Protein AF-A0A6C0JJI3-F1 (afdb_monomer)

Foldseek 3Di:
DPQDWDWFDPDPWFWIWTDGPVDPDIDIDGQQFWKDFDVQPPWTWGFHIKDDDDRPDWIKTFTWTQDVVVRDTQDDDPDPPDGHRAMATRDPDDDDDGHDDGDPVRMDGPRVPDRDDDD

Radius of gyration: 14.63 Å; Cα contacts (8 Å, |Δi|>4): 223; chains: 1; bounding box: 27×35×42 Å

Secondary structure (DSSP, 8-state):
-----EEEEEETTTEEEEE-TTSS-EEEEETT-EEE-TTTTTS-EEEEEEE-S-SSSPEEEEEEEEETTTTEEPP----SSS-PPEEEEE-SS----SSB---GGG-EE-GGG------

Solvent-accessible surface area (backbone atoms only — not comparable to full-atom values): 7345 Å² total; per-residue (Å²): 130,87,81,66,68,44,75,42,64,70,40,85,70,45,27,34,35,41,40,38,84,94,45,99,58,65,49,76,50,44,57,67,40,27,30,32,30,84,93,39,62,95,48,40,30,30,31,69,38,52,43,64,93,47,82,91,44,58,45,30,40,34,31,36,44,56,35,78,93,75,68,40,67,54,70,84,41,95,54,100,81,83,42,69,69,45,40,37,59,49,63,89,78,89,79,96,64,98,54,50,84,72,66,72,89,48,53,41,80,43,59,92,71,56,80,83,72,86,130

Organism: NCBI:txid1070528

Structure (mmCIF, N/CA/C/O backbone):
data_AF-A0A6C0JJI3-F1
#
_entry.id   AF-A0A6C0JJI3-F1
#
loop_
_atom_site.group_PDB
_atom_site.id
_atom_site.type_symbol
_atom_site.label_atom_id
_atom_site.label_alt_id
_atom_site.label_comp_id
_atom_site.label_asym_id
_atom_site.label_entity_id
_atom_site.label_seq_id
_atom_site.pdbx_PDB_ins_code
_atom_site.Cartn_x
_atom_site.Cartn_y
_atom_site.Cartn_z
_atom_site.occupancy
_atom_site.B_iso_or_equiv
_atom_site.auth_seq_id
_atom_site.auth_comp_id
_atom_site.auth_asym_id
_atom_site.auth_atom_id
_atom_site.pdbx_PDB_model_num
ATOM 1 N N . MET A 1 1 ? 10.299 -9.429 23.058 1.00 40.38 1 MET A N 1
ATOM 2 C CA . MET A 1 1 ? 8.858 -9.409 22.745 1.00 40.38 1 MET A CA 1
ATOM 3 C C . MET A 1 1 ? 8.739 -8.753 21.396 1.00 40.38 1 MET A C 1
ATOM 5 O O . MET A 1 1 ? 9.065 -7.576 21.299 1.00 40.38 1 MET A O 1
ATOM 9 N N . ASP A 1 2 ? 8.370 -9.510 20.369 1.00 45.16 2 ASP A N 1
ATOM 10 C CA . ASP A 1 2 ? 8.056 -8.914 19.076 1.00 45.16 2 ASP A CA 1
ATOM 11 C C . ASP A 1 2 ? 6.782 -8.088 19.252 1.00 45.16 2 ASP A C 1
ATOM 13 O O . ASP A 1 2 ? 5.707 -8.611 19.546 1.00 45.16 2 ASP A O 1
ATOM 17 N N . LEU A 1 3 ? 6.937 -6.767 19.209 1.00 56.72 3 LEU A N 1
ATOM 18 C CA . LEU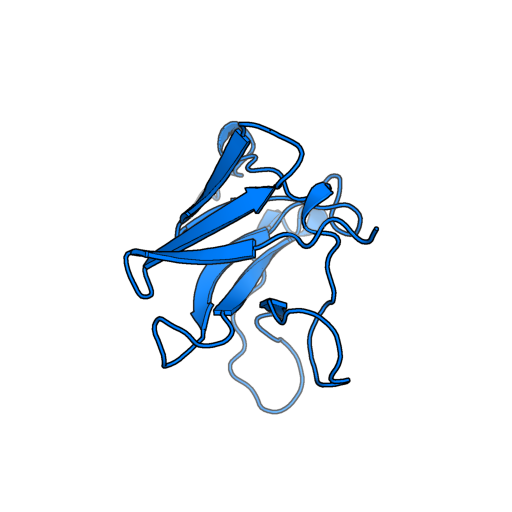 A 1 3 ? 5.828 -5.827 19.290 1.00 56.72 3 LEU A CA 1
ATOM 19 C C . LEU A 1 3 ? 5.062 -5.905 17.969 1.00 56.72 3 LEU A C 1
ATOM 21 O O . LEU A 1 3 ? 5.451 -5.290 16.970 1.00 56.72 3 LEU A O 1
ATOM 25 N N . ASN A 1 4 ? 4.019 -6.732 17.974 1.00 74.12 4 ASN A N 1
ATOM 26 C CA . ASN A 1 4 ? 3.203 -7.036 16.807 1.00 74.12 4 ASN A CA 1
ATOM 27 C C . ASN A 1 4 ? 2.440 -5.787 16.356 1.00 74.12 4 ASN A C 1
ATOM 29 O O . ASN A 1 4 ? 1.521 -5.335 17.034 1.00 74.12 4 ASN A O 1
ATOM 33 N N . VAL A 1 5 ? 2.811 -5.245 15.195 1.00 81.25 5 VAL A N 1
ATOM 34 C CA . VAL A 1 5 ? 1.995 -4.257 14.476 1.00 81.25 5 VAL A CA 1
ATOM 35 C C . VAL A 1 5 ? 0.654 -4.907 14.139 1.00 81.25 5 VAL A C 1
ATOM 37 O O . VAL A 1 5 ? 0.637 -6.015 13.598 1.00 81.25 5 VAL A O 1
ATOM 40 N N . SER A 1 6 ? -0.457 -4.238 14.446 1.00 84.62 6 SER A N 1
ATOM 41 C CA . SER A 1 6 ? -1.791 -4.705 14.063 1.00 84.62 6 SER A CA 1
ATOM 42 C C . SER A 1 6 ? -2.318 -3.905 12.879 1.00 84.62 6 SER A C 1
ATOM 44 O O . SER A 1 6 ? -2.100 -2.699 12.764 1.00 84.62 6 SER A O 1
ATOM 46 N N . ILE A 1 7 ? -2.989 -4.603 11.966 1.00 86.31 7 ILE A N 1
ATOM 47 C CA . ILE A 1 7 ? -3.569 -4.023 10.757 1.00 86.31 7 ILE A CA 1
ATOM 48 C C . ILE A 1 7 ? -5.022 -4.453 10.711 1.00 86.31 7 ILE A C 1
ATOM 50 O O . ILE A 1 7 ? -5.320 -5.645 10.750 1.00 86.31 7 ILE A O 1
ATOM 54 N N . THR A 1 8 ? -5.917 -3.475 10.671 1.00 88.00 8 THR A N 1
ATOM 55 C CA . THR A 1 8 ? -7.366 -3.689 10.698 1.00 88.00 8 THR A CA 1
ATOM 56 C C . THR A 1 8 ? -8.047 -2.781 9.689 1.00 88.00 8 THR A C 1
ATOM 58 O O . THR A 1 8 ? -7.485 -1.774 9.255 1.00 88.00 8 THR A O 1
ATOM 61 N N . TRP A 1 9 ? -9.270 -3.124 9.301 1.00 90.12 9 TRP A N 1
ATOM 62 C CA . TRP A 1 9 ? -10.084 -2.242 8.476 1.00 90.12 9 TRP A CA 1
ATOM 63 C C . TRP A 1 9 ? -10.528 -1.013 9.272 1.00 90.12 9 TRP A C 1
ATOM 65 O O . TRP A 1 9 ? -11.093 -1.151 10.354 1.00 90.12 9 TRP A O 1
ATOM 75 N N . HIS A 1 10 ? -10.314 0.179 8.711 1.00 90.69 10 HIS A N 1
ATOM 76 C CA . HIS A 1 10 ? -10.917 1.414 9.219 1.00 90.69 10 HIS A CA 1
ATOM 77 C C . HIS A 1 10 ? -12.248 1.679 8.502 1.00 90.69 10 HIS A C 1
ATOM 79 O O . HIS A 1 10 ? -13.288 1.827 9.140 1.00 90.69 10 HIS A O 1
ATOM 85 N N . HIS A 1 11 ? -12.229 1.623 7.167 1.00 91.38 11 HIS A N 1
ATOM 86 C CA . HIS A 1 11 ? -13.415 1.541 6.322 1.00 91.38 11 HIS A CA 1
ATOM 87 C C . HIS A 1 11 ? -13.211 0.429 5.289 1.00 91.38 11 HIS A C 1
ATOM 89 O O . HIS A 1 11 ? -12.256 0.458 4.512 1.00 91.38 11 HIS A O 1
ATOM 95 N N . PHE A 1 12 ? -14.076 -0.588 5.302 1.00 87.69 12 PHE A N 1
ATOM 96 C CA . PHE A 1 12 ? -13.881 -1.796 4.497 1.00 87.69 12 PHE A CA 1
ATOM 97 C C . PHE A 1 12 ? -13.675 -1.470 3.010 1.00 87.69 12 PHE A C 1
ATOM 99 O O . PHE A 1 12 ? -14.468 -0.747 2.415 1.00 87.69 12 PHE A O 1
ATOM 106 N N . LYS A 1 13 ? -12.597 -2.013 2.429 1.00 87.25 13 LYS A N 1
ATOM 107 C CA . LYS A 1 13 ? -12.098 -1.784 1.055 1.00 87.25 13 LYS A CA 1
ATOM 108 C C . LYS A 1 13 ? -11.648 -0.364 0.687 1.00 87.25 13 LYS A C 1
ATOM 110 O O . LYS A 1 13 ? -11.076 -0.199 -0.390 1.00 87.25 13 LYS A O 1
ATOM 115 N N . GLU A 1 14 ? -11.774 0.612 1.579 1.00 91.81 14 GLU A N 1
ATOM 116 C CA . GLU A 1 14 ? -11.390 2.007 1.310 1.00 91.81 14 GLU A CA 1
ATOM 117 C C . GLU A 1 14 ? -10.233 2.503 2.179 1.00 91.81 14 GLU A C 1
ATOM 119 O O . GLU A 1 14 ? -9.472 3.368 1.741 1.00 91.81 14 GLU A O 1
ATOM 124 N N . SER A 1 15 ? -10.079 1.969 3.394 1.00 93.44 15 SER A N 1
ATOM 125 C CA . SER A 1 15 ? -8.979 2.327 4.285 1.00 93.44 15 SER A CA 1
ATOM 126 C C . SER A 1 15 ? -8.669 1.280 5.352 1.00 93.44 15 SER A C 1
ATOM 128 O O . SER A 1 15 ? -9.534 0.535 5.825 1.00 93.44 15 SER A O 1
ATOM 130 N N . ILE A 1 16 ? -7.408 1.268 5.774 1.00 92.25 16 ILE A N 1
ATOM 131 C CA . ILE A 1 16 ? -6.909 0.442 6.876 1.00 92.25 16 ILE A CA 1
ATOM 132 C C . ILE A 1 16 ? -6.306 1.314 7.967 1.00 92.25 16 ILE A C 1
ATOM 134 O O . ILE A 1 16 ? -5.774 2.388 7.694 1.00 92.25 16 ILE A O 1
ATOM 138 N N . MET A 1 17 ? -6.346 0.815 9.195 1.00 91.62 17 MET A N 1
ATOM 139 C CA . MET A 1 17 ? -5.628 1.371 10.330 1.00 91.62 17 MET A CA 1
ATOM 140 C C . MET A 1 17 ? -4.464 0.451 10.685 1.00 91.62 17 MET A C 1
ATOM 142 O O . MET A 1 17 ? -4.649 -0.752 10.890 1.00 91.62 17 MET A O 1
ATOM 146 N N . VAL A 1 18 ? -3.272 1.035 10.763 1.00 90.56 18 VAL A N 1
ATOM 147 C CA . VAL A 1 18 ? -2.041 0.391 11.221 1.00 90.56 18 VAL A CA 1
ATOM 148 C C . VAL A 1 18 ? -1.731 0.923 12.617 1.00 90.56 18 VAL A C 1
ATOM 150 O O . VAL A 1 18 ? -1.442 2.111 12.775 1.00 90.56 18 VAL A O 1
ATOM 153 N N . SER A 1 19 ? -1.796 0.059 13.628 1.00 88.50 19 SER A N 1
ATOM 154 C CA . SER A 1 19 ? -1.544 0.425 15.024 1.00 88.50 19 SER A CA 1
ATOM 155 C C . SER A 1 19 ? -0.224 -0.165 15.518 1.00 88.50 19 SER A C 1
ATOM 157 O O . SER A 1 19 ? 0.105 -1.328 15.263 1.00 88.50 19 SER A O 1
ATOM 159 N N . PHE A 1 20 ? 0.532 0.650 16.250 1.00 86.38 20 PHE A N 1
ATOM 160 C CA . PHE A 1 20 ? 1.845 0.308 16.788 1.00 86.38 20 PHE A CA 1
ATOM 161 C C . PHE A 1 20 ? 1.740 0.226 18.317 1.00 86.38 20 PHE A C 1
ATOM 163 O O . PHE A 1 20 ? 1.580 1.262 18.941 1.00 86.38 20 PHE A O 1
ATOM 170 N N . PRO A 1 21 ? 1.813 -0.954 18.957 1.00 80.25 21 PRO A N 1
ATOM 171 C CA . PRO A 1 21 ? 1.500 -1.105 20.387 1.00 80.25 21 PRO A CA 1
ATOM 172 C C . PRO A 1 21 ? 2.331 -0.234 21.339 1.00 80.25 21 PRO A C 1
ATOM 174 O O . PRO A 1 21 ? 1.874 0.129 22.416 1.00 80.25 21 PRO A O 1
ATOM 177 N N . GLU A 1 22 ? 3.571 0.073 20.963 1.00 77.44 22 GLU A N 1
ATOM 178 C CA . GLU A 1 22 ? 4.491 0.910 21.740 1.00 77.44 22 GLU A CA 1
ATOM 179 C C . GLU A 1 22 ? 4.396 2.413 21.435 1.00 77.44 22 GLU A C 1
ATOM 181 O O . GLU A 1 22 ? 5.164 3.200 21.989 1.00 77.44 22 GLU A O 1
ATOM 186 N N . LYS A 1 2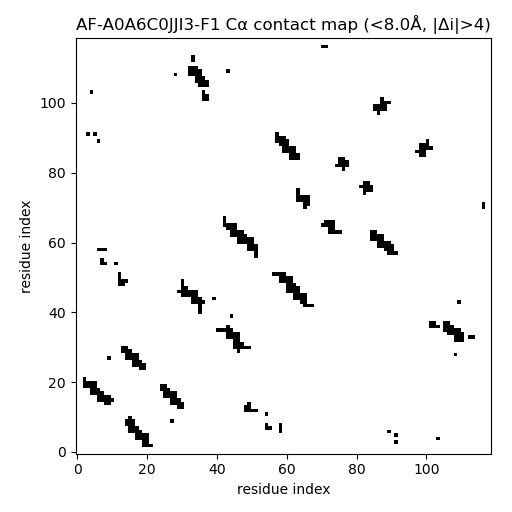3 ? 3.486 2.816 20.545 1.00 71.19 23 LYS A N 1
ATOM 187 C CA . LYS A 1 23 ? 3.194 4.215 20.243 1.00 71.19 23 LYS A CA 1
ATOM 188 C C . LYS A 1 23 ? 1.706 4.457 20.480 1.00 71.19 23 LYS A C 1
ATOM 190 O O . LYS A 1 23 ? 0.875 3.643 20.111 1.00 71.19 23 LYS A O 1
ATOM 195 N N . GLU A 1 24 ? 1.346 5.617 21.017 1.00 67.94 24 GLU A N 1
ATOM 196 C CA . GLU A 1 24 ? -0.058 6.064 20.958 1.00 67.94 24 GLU A CA 1
ATOM 197 C C . GLU A 1 24 ? -0.499 6.407 19.524 1.00 67.94 24 GLU A C 1
ATOM 199 O O . GLU A 1 24 ? -1.660 6.719 19.279 1.00 67.94 24 GLU A O 1
ATOM 204 N N . ASP A 1 25 ? 0.430 6.349 18.569 1.00 74.38 25 ASP A N 1
ATOM 205 C CA . ASP A 1 25 ? 0.211 6.762 17.199 1.00 74.38 25 ASP A CA 1
ATOM 206 C C . ASP A 1 25 ? -0.278 5.601 16.322 1.00 74.38 25 ASP A C 1
ATOM 208 O O . ASP A 1 25 ? 0.234 4.476 16.371 1.00 74.38 25 ASP A O 1
ATOM 212 N N . SER A 1 26 ? -1.266 5.898 15.485 1.00 87.88 26 SER A N 1
ATOM 213 C CA . SER A 1 26 ? -1.816 4.982 14.492 1.00 87.88 26 SER A CA 1
ATOM 214 C C . SER A 1 26 ? -1.884 5.694 13.154 1.00 87.88 26 SER A C 1
ATOM 216 O O . SER A 1 26 ? -2.182 6.884 13.084 1.00 87.88 26 SER A O 1
ATOM 218 N N . ILE A 1 27 ? -1.602 4.963 12.082 1.00 91.88 27 ILE A N 1
ATOM 219 C CA . ILE A 1 27 ? -1.639 5.516 10.732 1.00 91.88 27 ILE A CA 1
ATOM 220 C C . ILE A 1 27 ? -2.875 4.962 10.040 1.00 91.88 27 ILE A C 1
ATOM 222 O O . ILE A 1 27 ? -3.051 3.745 9.961 1.00 91.88 27 ILE A O 1
ATOM 226 N N . ILE A 1 28 ? -3.715 5.851 9.516 1.00 94.06 28 ILE A N 1
ATOM 227 C CA . ILE A 1 28 ? -4.829 5.474 8.648 1.00 94.06 28 ILE A CA 1
ATOM 228 C C . ILE A 1 28 ? -4.377 5.665 7.204 1.00 94.06 28 ILE A C 1
ATOM 230 O O . ILE A 1 28 ? -3.990 6.765 6.816 1.00 94.06 28 ILE A O 1
ATOM 234 N N . LEU A 1 29 ? -4.423 4.590 6.421 1.00 94.19 29 LEU A N 1
ATOM 235 C CA . LEU A 1 29 ? -4.086 4.596 5.001 1.00 94.19 29 LEU A CA 1
ATOM 236 C C . LEU A 1 29 ? -5.361 4.473 4.177 1.00 94.19 29 LEU A C 1
ATOM 238 O O . LEU A 1 29 ? -6.145 3.549 4.391 1.00 94.19 29 LEU A O 1
ATOM 242 N N . HIS A 1 30 ? -5.533 5.364 3.210 1.00 96.19 30 HIS A N 1
ATOM 243 C CA . HIS A 1 30 ? -6.671 5.427 2.306 1.00 96.19 30 HIS A CA 1
ATOM 244 C C . HIS A 1 30 ? -6.280 5.042 0.885 1.00 96.19 30 HIS A C 1
ATOM 246 O O . HIS A 1 30 ? -5.139 5.191 0.440 1.00 96.19 30 HIS A O 1
ATOM 252 N N . LYS A 1 31 ? -7.274 4.600 0.119 1.00 92.88 31 LYS A N 1
ATOM 253 C CA . LYS A 1 31 ? -7.142 4.507 -1.329 1.00 92.88 31 LYS A CA 1
ATOM 254 C C . LYS A 1 31 ? -6.796 5.884 -1.906 1.00 92.88 31 LYS A C 1
ATOM 256 O O . LYS A 1 31 ? -7.448 6.878 -1.606 1.00 92.88 31 LYS A O 1
ATOM 261 N N . GLY A 1 32 ? -5.782 5.930 -2.764 1.00 91.31 32 GLY A N 1
ATOM 262 C CA . GLY A 1 32 ? -5.266 7.153 -3.376 1.00 91.31 32 GLY A CA 1
ATOM 263 C C . GLY A 1 32 ? -4.138 7.836 -2.600 1.00 91.31 32 GLY A C 1
ATOM 264 O O . GLY A 1 32 ? -3.503 8.730 -3.176 1.00 91.31 32 GLY A O 1
ATOM 265 N N . ASP A 1 33 ? -3.846 7.405 -1.367 1.00 94.94 33 ASP A N 1
ATOM 266 C CA . ASP A 1 33 ? -2.692 7.906 -0.619 1.00 94.94 33 ASP A CA 1
ATOM 267 C C . ASP A 1 33 ? -1.388 7.577 -1.344 1.00 94.94 33 ASP A C 1
ATOM 269 O O . ASP A 1 33 ? -1.217 6.498 -1.920 1.00 94.94 33 ASP A O 1
ATOM 273 N N . PHE A 1 34 ? -0.460 8.527 -1.300 1.00 94.44 34 PHE A N 1
ATOM 274 C CA . PHE A 1 34 ? 0.920 8.362 -1.710 1.00 94.44 34 PHE A CA 1
ATOM 275 C C . PHE A 1 34 ? 1.758 8.037 -0.477 1.00 94.44 34 PHE A C 1
ATOM 277 O O . PHE A 1 34 ? 1.845 8.833 0.458 1.00 94.44 34 PHE A O 1
ATOM 284 N N . ILE A 1 35 ? 2.351 6.846 -0.467 1.00 93.44 35 ILE A N 1
ATOM 285 C CA . ILE A 1 35 ? 3.143 6.341 0.653 1.00 93.44 35 ILE A CA 1
ATOM 286 C C . ILE A 1 35 ? 4.558 5.981 0.206 1.00 93.44 35 ILE A C 1
ATOM 288 O O . ILE A 1 35 ? 4.786 5.612 -0.946 1.00 93.44 35 ILE A O 1
ATOM 292 N N . THR A 1 36 ? 5.500 6.009 1.140 1.00 92.50 36 THR A N 1
ATOM 293 C CA . THR A 1 36 ? 6.843 5.443 0.969 1.00 92.50 36 THR A CA 1
ATOM 294 C C . THR A 1 36 ? 7.194 4.507 2.122 1.00 92.50 36 THR A C 1
ATOM 296 O O . THR A 1 36 ? 6.448 4.399 3.098 1.00 92.50 36 THR A O 1
ATOM 299 N N . TYR A 1 37 ? 8.280 3.759 1.955 1.00 88.81 37 TYR A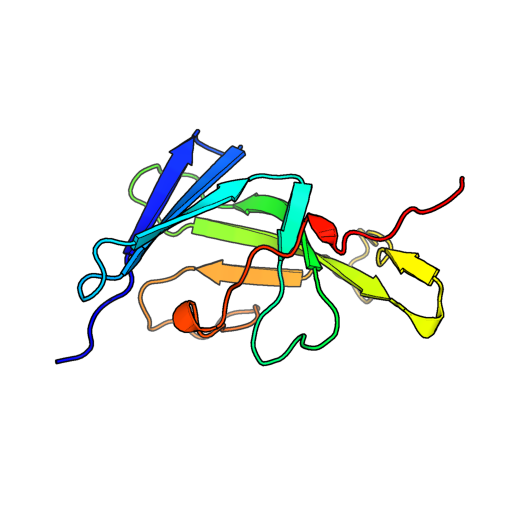 N 1
ATOM 300 C CA . TYR A 1 37 ? 8.827 2.795 2.904 1.00 88.81 37 TYR A CA 1
ATOM 301 C C . TYR A 1 37 ? 10.274 2.455 2.513 1.00 88.81 37 TYR A C 1
ATOM 303 O O . TYR A 1 37 ? 10.710 2.768 1.408 1.00 88.81 37 TYR A O 1
ATOM 311 N N . GLU A 1 38 ? 11.010 1.764 3.385 1.00 85.31 38 GLU A N 1
ATOM 312 C CA . GLU A 1 38 ? 12.482 1.621 3.322 1.00 85.31 38 GLU A CA 1
ATOM 313 C C . GLU A 1 38 ? 13.068 1.163 1.966 1.00 85.31 38 GLU A C 1
ATOM 315 O O . GLU A 1 38 ? 14.179 1.531 1.607 1.00 85.31 38 GLU A O 1
ATOM 320 N N . THR A 1 39 ? 12.333 0.365 1.186 1.00 81.81 39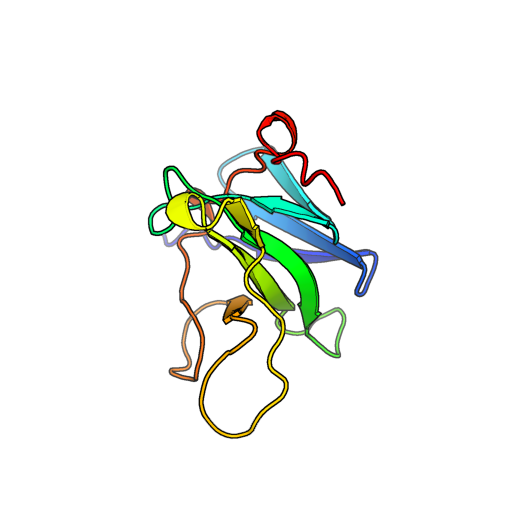 THR A N 1
ATOM 321 C CA . THR A 1 39 ? 12.779 -0.151 -0.129 1.00 81.81 39 THR A CA 1
ATOM 322 C C . THR A 1 39 ? 12.238 0.648 -1.317 1.00 81.81 39 THR A C 1
ATOM 324 O O . THR A 1 39 ? 12.424 0.256 -2.472 1.00 81.81 39 THR A O 1
ATOM 327 N N . ARG A 1 40 ? 11.514 1.734 -1.047 1.00 82.69 40 ARG A N 1
ATOM 328 C CA . ARG A 1 40 ? 10.967 2.663 -2.037 1.00 82.69 40 ARG A CA 1
ATOM 329 C C . ARG A 1 40 ? 11.530 4.060 -1.924 1.00 82.69 40 ARG A C 1
ATOM 331 O O . ARG A 1 40 ? 11.462 4.756 -2.924 1.00 82.69 40 ARG A O 1
ATOM 338 N N . GLU A 1 41 ? 12.102 4.435 -0.786 1.00 81.94 41 GLU A N 1
ATOM 339 C CA . GLU A 1 41 ? 12.735 5.741 -0.630 1.00 81.94 41 GLU A CA 1
ATOM 340 C C . GLU A 1 41 ? 13.810 6.005 -1.709 1.00 81.94 41 GLU A C 1
ATOM 342 O O . GLU A 1 41 ? 14.558 5.091 -2.074 1.00 81.94 41 GLU A O 1
ATOM 347 N N . PRO A 1 42 ? 13.912 7.247 -2.224 1.00 81.19 42 PRO A N 1
ATOM 348 C CA . PRO A 1 42 ? 13.081 8.417 -1.899 1.00 81.19 42 PRO A CA 1
ATOM 349 C C . PRO A 1 42 ? 11.741 8.466 -2.660 1.00 81.19 42 PRO A C 1
ATOM 351 O O . PRO A 1 42 ? 10.936 9.362 -2.430 1.00 81.19 42 PRO A O 1
ATOM 354 N N . ASP A 1 43 ? 11.498 7.527 -3.572 1.00 87.19 43 ASP A N 1
ATOM 355 C CA . ASP A 1 43 ? 10.252 7.435 -4.328 1.00 87.19 43 ASP A CA 1
ATOM 356 C C . ASP A 1 43 ? 9.101 6.896 -3.464 1.00 87.19 43 ASP A C 1
ATOM 358 O O . ASP A 1 43 ? 9.254 6.522 -2.299 1.00 87.19 43 ASP A O 1
ATOM 362 N N . GLY A 1 44 ? 7.911 6.812 -4.051 1.00 89.56 44 GLY A N 1
ATOM 363 C CA . GLY A 1 44 ? 6.747 6.270 -3.367 1.00 89.56 44 GLY A CA 1
ATOM 364 C C . GLY A 1 44 ? 5.847 5.443 -4.265 1.00 89.56 44 GLY A C 1
ATOM 365 O O . GLY A 1 44 ? 6.106 5.186 -5.448 1.00 89.56 44 GLY A O 1
ATOM 366 N N . VAL A 1 45 ? 4.739 5.027 -3.675 1.00 89.06 45 VAL A N 1
ATOM 367 C CA . VAL A 1 45 ? 3.698 4.248 -4.319 1.00 89.06 45 VAL A CA 1
ATOM 368 C C . VAL A 1 45 ? 2.337 4.841 -3.986 1.00 89.06 45 VAL A C 1
ATOM 370 O O . VAL A 1 45 ? 2.099 5.268 -2.861 1.00 89.06 45 VAL A O 1
ATOM 373 N N . MET A 1 46 ? 1.436 4.868 -4.959 1.00 90.56 46 MET A N 1
ATOM 374 C CA . MET A 1 46 ? 0.044 5.236 -4.732 1.00 90.56 46 MET A CA 1
ATOM 375 C C . MET A 1 46 ? -0.773 3.987 -4.411 1.00 90.56 46 MET A C 1
ATOM 377 O O . MET A 1 46 ? -0.684 2.992 -5.136 1.00 90.56 46 MET A O 1
ATOM 381 N N . ILE A 1 47 ? -1.568 4.036 -3.345 1.00 91.31 47 ILE A N 1
ATOM 382 C CA . ILE A 1 47 ? -2.489 2.959 -2.979 1.00 91.31 47 ILE A CA 1
ATOM 383 C C . ILE A 1 47 ? -3.648 2.929 -3.977 1.00 91.31 47 ILE A C 1
ATOM 385 O O . ILE A 1 47 ? -4.407 3.887 -4.089 1.00 91.31 47 ILE A O 1
ATOM 389 N N . GLU A 1 48 ? -3.821 1.813 -4.678 1.00 87.19 48 GLU A N 1
ATOM 390 C CA . GLU A 1 48 ? -4.916 1.633 -5.638 1.00 87.19 48 GLU A CA 1
ATOM 391 C C . GLU A 1 48 ? -6.150 1.008 -5.015 1.00 87.19 48 GLU A C 1
ATOM 393 O O . GLU A 1 48 ? -7.279 1.367 -5.344 1.00 87.19 48 GLU A O 1
ATOM 398 N N . SER A 1 49 ? -5.939 0.005 -4.173 1.00 87.75 49 SER A N 1
ATOM 399 C CA . SER A 1 49 ? -7.015 -0.723 -3.516 1.00 87.75 49 SER A CA 1
ATOM 400 C C . SER A 1 49 ? -6.467 -1.567 -2.381 1.00 87.75 49 SER A C 1
ATOM 402 O O . SER A 1 49 ? -5.281 -1.906 -2.346 1.00 87.75 49 SER A O 1
ATOM 404 N N . PHE A 1 50 ? -7.365 -1.936 -1.479 1.00 88.38 50 PHE A N 1
ATOM 405 C CA . PHE A 1 50 ? -7.101 -2.922 -0.450 1.00 88.38 50 PHE A CA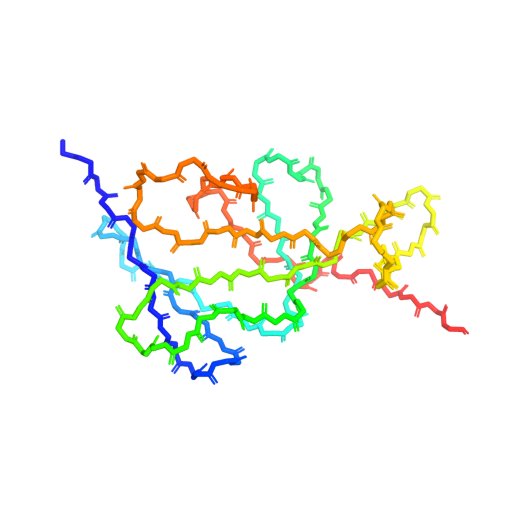 1
ATOM 406 C C . PHE A 1 50 ? -7.709 -4.267 -0.849 1.00 88.38 50 PHE A C 1
ATOM 408 O O . PHE A 1 50 ? -8.797 -4.327 -1.425 1.00 88.38 50 PHE A O 1
ATOM 415 N N . THR A 1 51 ? -7.004 -5.350 -0.546 1.00 82.88 51 THR A N 1
ATOM 416 C CA . THR A 1 51 ? -7.447 -6.729 -0.789 1.00 82.88 51 THR A CA 1
ATOM 417 C C . THR A 1 51 ? -7.753 -7.420 0.530 1.00 82.88 51 THR A C 1
ATOM 419 O O . THR A 1 51 ? -7.110 -7.121 1.529 1.00 82.88 51 THR A O 1
ATOM 422 N N . GLY A 1 52 ? -8.660 -8.388 0.516 1.00 79.31 52 GLY A N 1
ATOM 423 C CA . GLY A 1 52 ? -9.133 -9.090 1.705 1.00 79.31 52 GLY A CA 1
ATOM 424 C C . GLY A 1 52 ? -10.656 -9.153 1.675 1.00 79.31 52 GLY A C 1
ATOM 425 O O . GLY A 1 52 ? -11.311 -8.181 1.291 1.00 79.31 52 GLY A O 1
ATOM 426 N N . ASP A 1 53 ? -11.203 -10.311 2.032 1.00 79.12 53 ASP A N 1
ATOM 427 C CA . ASP A 1 53 ? -12.640 -10.590 1.913 1.00 79.12 53 ASP A CA 1
ATOM 428 C C . ASP A 1 53 ? -13.363 -10.608 3.266 1.00 79.12 53 ASP A C 1
ATOM 430 O O . ASP A 1 53 ? -14.591 -10.589 3.305 1.00 79.12 53 ASP A O 1
ATOM 434 N N . ASP A 1 54 ? -12.611 -10.591 4.368 1.00 76.62 54 ASP A N 1
ATOM 435 C CA . ASP A 1 54 ? -13.130 -10.604 5.735 1.00 76.62 54 ASP A CA 1
ATOM 436 C C . ASP A 1 54 ? -12.626 -9.376 6.511 1.00 76.62 54 ASP A C 1
ATOM 438 O O . ASP A 1 54 ? -11.484 -8.934 6.352 1.00 76.62 54 ASP A O 1
ATOM 442 N N . LEU A 1 55 ? -13.489 -8.842 7.375 1.00 77.56 55 LEU A N 1
ATOM 443 C CA . LEU A 1 55 ? -13.175 -7.789 8.335 1.00 77.56 55 LEU A CA 1
ATOM 444 C C . LEU A 1 55 ? -12.156 -8.244 9.389 1.00 77.56 55 LEU A C 1
ATOM 446 O O . LEU A 1 55 ? -11.381 -7.428 9.881 1.00 77.56 55 LEU A O 1
ATOM 450 N N . ALA A 1 56 ? -12.155 -9.532 9.734 1.00 72.38 56 ALA A N 1
ATOM 451 C CA . ALA A 1 56 ? -11.192 -1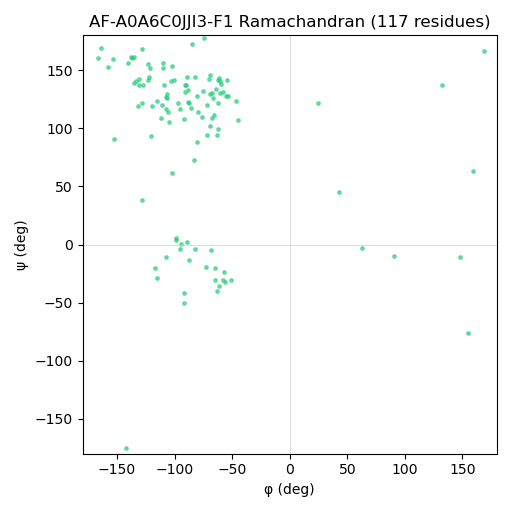0.131 10.659 1.00 72.38 56 ALA A CA 1
ATOM 452 C C . ALA A 1 56 ? -9.993 -10.780 9.942 1.00 72.38 56 ALA A C 1
ATOM 454 O O . ALA A 1 56 ? -9.080 -11.294 10.590 1.00 7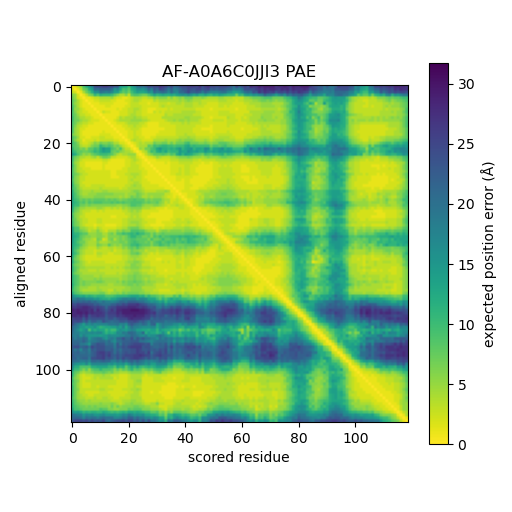2.38 56 ALA A O 1
ATOM 455 N N . GLY A 1 57 ? -10.013 -10.791 8.607 1.00 67.88 57 GLY A N 1
ATOM 456 C CA . GLY A 1 57 ? -9.024 -11.464 7.782 1.00 67.88 57 GLY A CA 1
ATOM 457 C C . GLY A 1 57 ? -7.773 -10.627 7.501 1.00 67.88 57 GLY A C 1
ATOM 458 O O . GLY A 1 57 ? -7.714 -9.435 7.807 1.00 67.88 57 GLY A O 1
ATOM 459 N N . PRO A 1 58 ? -6.760 -11.245 6.876 1.00 71.69 58 PRO A N 1
ATOM 460 C CA . PRO A 1 58 ? -5.587 -10.534 6.389 1.00 71.69 58 PRO A CA 1
ATOM 461 C C . PRO A 1 58 ? -5.992 -9.467 5.370 1.00 71.69 58 PRO A C 1
ATOM 463 O O . PRO A 1 58 ? -6.805 -9.715 4.475 1.00 71.69 58 PRO A O 1
ATOM 466 N N . VAL A 1 59 ? -5.370 -8.297 5.478 1.00 82.56 59 VAL A N 1
ATOM 467 C CA . VAL A 1 59 ? -5.533 -7.221 4.501 1.00 82.56 59 VAL A CA 1
ATOM 468 C C . VAL A 1 59 ? -4.310 -7.197 3.585 1.00 82.56 59 VAL A C 1
ATOM 470 O O . VAL A 1 59 ? -3.234 -7.667 3.940 1.00 82.56 59 VAL A O 1
ATOM 473 N N . GLY A 1 60 ? -4.458 -6.702 2.367 1.00 81.81 60 GLY A N 1
ATOM 474 C CA . GLY A 1 60 ? -3.345 -6.435 1.461 1.00 81.81 60 GLY A CA 1
ATOM 475 C C . GLY A 1 60 ? -3.511 -5.075 0.803 1.00 81.81 60 GLY A C 1
ATOM 476 O O . GLY A 1 60 ? -4.616 -4.539 0.766 1.00 81.81 60 GLY A O 1
ATOM 477 N N . ILE A 1 61 ? -2.426 -4.523 0.269 1.00 86.31 61 ILE A N 1
ATOM 478 C CA . ILE A 1 61 ? -2.424 -3.248 -0.456 1.00 86.31 61 ILE A CA 1
ATOM 479 C C . ILE A 1 61 ? -1.948 -3.501 -1.880 1.00 86.31 61 ILE A C 1
ATOM 481 O O . ILE A 1 61 ? -0.812 -3.923 -2.101 1.00 86.31 61 ILE A O 1
ATOM 485 N N . LEU A 1 62 ? -2.798 -3.213 -2.860 1.00 84.56 62 LEU A N 1
ATOM 486 C CA . LEU A 1 62 ? -2.390 -3.094 -4.255 1.00 84.56 62 LEU A CA 1
ATOM 487 C C . LEU A 1 62 ? -1.971 -1.654 -4.521 1.00 84.56 62 LEU A C 1
ATOM 489 O O . LEU A 1 62 ? -2.683 -0.720 -4.150 1.00 84.56 62 LEU A O 1
ATOM 493 N N . TYR A 1 63 ? -0.824 -1.470 -5.172 1.00 84.44 63 TYR A N 1
ATOM 494 C CA . TYR A 1 63 ? -0.252 -0.142 -5.366 1.00 84.44 63 TYR A CA 1
ATOM 495 C C . TYR A 1 63 ? 0.378 0.067 -6.748 1.00 84.44 63 TYR A C 1
ATOM 497 O O . TYR A 1 63 ? 0.838 -0.876 -7.408 1.00 84.44 63 TYR A O 1
ATOM 505 N N . ARG A 1 64 ? 0.460 1.340 -7.156 1.00 84.94 64 ARG A N 1
ATOM 506 C CA . ARG A 1 64 ? 1.181 1.821 -8.343 1.00 84.94 64 ARG A CA 1
ATOM 507 C C . ARG A 1 64 ? 2.459 2.564 -7.941 1.00 84.94 64 ARG A C 1
ATOM 509 O O . ARG A 1 64 ? 2.371 3.618 -7.320 1.00 84.94 64 ARG A O 1
ATOM 516 N N . PRO A 1 65 ? 3.650 2.068 -8.311 1.00 84.69 65 PRO A N 1
ATOM 517 C CA . PRO A 1 65 ? 4.890 2.823 -8.150 1.00 84.69 65 PRO A CA 1
ATOM 518 C C . PRO A 1 65 ? 4.899 4.134 -8.934 1.00 84.69 65 PRO A C 1
ATOM 520 O O . PRO A 1 65 ? 4.484 4.152 -10.098 1.00 84.69 65 PRO A O 1
ATOM 523 N N . TRP A 1 66 ? 5.453 5.187 -8.337 1.00 86.06 66 TRP A N 1
ATOM 524 C CA . TRP A 1 66 ? 5.922 6.346 -9.089 1.00 86.06 66 TRP A CA 1
ATOM 525 C C . TRP A 1 66 ? 7.175 5.973 -9.891 1.00 86.06 66 TRP A C 1
ATOM 527 O O . TRP A 1 66 ? 7.998 5.179 -9.428 1.00 86.06 66 TRP A O 1
ATOM 537 N N . ARG A 1 67 ? 7.308 6.498 -11.112 1.00 83.38 67 ARG A N 1
ATOM 538 C CA . ARG A 1 67 ? 8.503 6.336 -11.947 1.00 83.38 67 ARG A CA 1
ATOM 539 C C . ARG A 1 67 ? 9.073 7.721 -12.255 1.00 83.38 67 ARG A C 1
ATOM 541 O O . ARG A 1 67 ? 8.640 8.327 -13.236 1.00 83.38 67 ARG A O 1
ATOM 548 N N . PRO A 1 68 ? 10.033 8.223 -11.460 1.00 85.06 68 PRO A N 1
ATOM 549 C CA . PRO A 1 68 ? 10.515 9.599 -11.586 1.00 85.06 68 PRO A CA 1
ATOM 550 C C . PRO A 1 68 ? 11.186 9.865 -12.937 1.00 85.06 68 PRO A C 1
ATOM 552 O O . PRO A 1 68 ? 10.929 10.890 -13.554 1.00 85.06 68 PRO A O 1
ATOM 555 N N . ILE A 1 69 ? 11.975 8.910 -13.446 1.00 84.44 69 ILE A N 1
ATOM 556 C CA . ILE A 1 69 ? 12.669 9.029 -14.742 1.00 84.44 69 ILE A CA 1
ATOM 557 C C . ILE A 1 69 ? 11.670 9.175 -15.900 1.00 84.44 69 ILE A C 1
ATOM 559 O O . ILE A 1 69 ? 11.926 9.890 -16.862 1.00 84.44 69 ILE A O 1
ATOM 563 N N . GLU A 1 70 ? 10.528 8.494 -15.808 1.00 79.88 70 GLU A N 1
ATOM 564 C CA . GLU A 1 70 ? 9.491 8.488 -16.844 1.00 79.88 70 GLU A CA 1
ATOM 565 C C . GLU A 1 70 ? 8.395 9.541 -16.587 1.00 79.88 70 GLU A C 1
ATOM 567 O O . GLU A 1 70 ? 7.434 9.607 -17.350 1.00 79.88 70 GLU A O 1
ATOM 572 N N . ASN A 1 71 ? 8.515 10.313 -15.498 1.00 86.25 71 ASN A N 1
ATOM 573 C CA . ASN A 1 71 ? 7.536 11.279 -14.997 1.00 86.25 71 ASN A CA 1
ATOM 574 C C . ASN A 1 71 ? 6.080 10.774 -15.028 1.00 86.25 71 ASN A C 1
ATOM 576 O O . ASN A 1 71 ? 5.166 11.457 -15.492 1.00 86.25 71 ASN A O 1
ATOM 580 N N . ARG A 1 72 ? 5.858 9.533 -14.583 1.00 83.56 72 ARG A N 1
ATOM 581 C CA . ARG A 1 72 ? 4.531 8.909 -14.632 1.00 83.56 72 ARG A CA 1
ATOM 582 C C . ARG A 1 72 ? 4.342 7.845 -13.565 1.00 83.56 72 ARG A C 1
ATOM 584 O O . ARG A 1 72 ? 5.290 7.220 -13.090 1.00 83.56 72 ARG A O 1
ATOM 591 N N . TRP A 1 73 ? 3.083 7.549 -13.266 1.00 82.19 73 TRP A N 1
ATOM 592 C CA . TRP A 1 73 ? 2.730 6.338 -12.532 1.00 82.19 73 TRP A CA 1
ATOM 593 C C . TRP A 1 73 ? 2.965 5.101 -13.398 1.00 82.19 73 TRP A C 1
ATOM 595 O O . TRP A 1 73 ? 2.750 5.115 -14.615 1.00 82.19 73 TRP A O 1
ATOM 605 N N . ALA A 1 74 ? 3.379 4.002 -12.770 1.00 75.06 74 ALA A N 1
ATOM 606 C CA . ALA A 1 74 ? 3.449 2.718 -13.449 1.00 75.06 74 ALA A CA 1
ATOM 607 C C . ALA A 1 74 ? 2.078 2.360 -14.052 1.00 75.06 74 ALA A C 1
ATOM 609 O O . ALA A 1 74 ? 1.056 2.380 -13.362 1.00 75.06 74 ALA A O 1
ATOM 610 N N . SER A 1 75 ? 2.069 2.025 -15.343 1.00 65.69 75 SER A N 1
ATOM 611 C CA . SER A 1 75 ? 0.864 1.567 -16.037 1.00 65.69 75 SER A CA 1
ATOM 612 C C . SER A 1 75 ? 0.334 0.279 -15.413 1.00 65.69 75 SER A C 1
ATOM 614 O O . SER A 1 75 ? 1.110 -0.604 -15.043 1.00 65.69 75 SER A O 1
ATOM 616 N N . ILE A 1 76 ? -0.990 0.155 -15.354 1.00 56.88 76 ILE A N 1
ATOM 617 C CA . ILE A 1 76 ? -1.659 -1.099 -15.012 1.00 56.88 76 ILE A CA 1
ATOM 618 C C . ILE A 1 76 ? -1.586 -1.989 -16.256 1.00 56.88 76 ILE A C 1
ATOM 620 O O . ILE A 1 76 ? -2.243 -1.686 -17.249 1.00 56.88 76 ILE A O 1
ATOM 624 N N . ALA A 1 77 ? -0.794 -3.063 -16.237 1.00 45.72 77 ALA A N 1
ATOM 625 C CA . ALA A 1 77 ? -0.870 -4.087 -17.275 1.00 45.72 77 ALA A CA 1
ATOM 626 C C . ALA A 1 77 ? -1.590 -5.314 -16.708 1.00 45.72 77 ALA A C 1
ATOM 628 O O . ALA A 1 77 ? -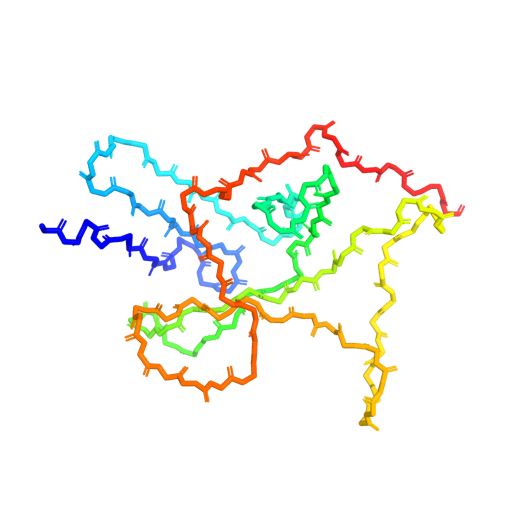1.033 -6.082 -15.927 1.00 45.72 77 ALA A O 1
ATOM 629 N N . ILE A 1 78 ? -2.845 -5.510 -17.112 1.00 46.34 78 ILE A N 1
ATOM 630 C CA . ILE A 1 78 ? -3.570 -6.763 -16.880 1.00 46.34 78 ILE A CA 1
ATOM 631 C C . ILE A 1 78 ? -3.148 -7.718 -18.001 1.00 46.34 78 ILE A C 1
ATOM 633 O O . ILE A 1 78 ? -3.873 -7.933 -18.965 1.00 46.34 78 ILE A O 1
ATOM 637 N N . SER A 1 79 ? -1.921 -8.224 -17.941 1.00 37.12 79 SER A N 1
ATOM 638 C CA . SER A 1 79 ? -1.489 -9.301 -18.830 1.00 37.12 79 SER A CA 1
ATOM 639 C C . SER A 1 79 ? -0.831 -10.394 -18.006 1.00 37.12 79 SER A C 1
ATOM 641 O O . SER A 1 79 ? -0.061 -10.119 -17.085 1.00 37.12 79 SER A O 1
ATOM 643 N N . ILE A 1 80 ? -1.166 -11.641 -18.330 1.00 38.16 80 ILE A N 1
ATOM 644 C CA . ILE A 1 80 ? -0.483 -12.835 -17.836 1.00 38.16 80 ILE A CA 1
ATOM 645 C C . ILE A 1 80 ? 0.950 -12.748 -18.374 1.00 38.16 80 ILE A C 1
ATOM 647 O O . ILE A 1 80 ? 1.195 -13.087 -19.527 1.00 38.16 80 ILE A O 1
ATOM 651 N N . GLY A 1 81 ? 1.884 -12.202 -17.597 1.00 34.69 81 GLY A N 1
ATOM 652 C CA . GLY A 1 81 ? 3.281 -12.135 -18.016 1.00 34.69 81 GLY A CA 1
ATOM 653 C C . GLY A 1 81 ? 4.085 -11.019 -17.374 1.00 34.69 81 GLY A C 1
ATOM 654 O O . GLY A 1 81 ? 4.909 -11.306 -16.517 1.00 34.69 81 GLY A O 1
ATOM 655 N N . HIS A 1 82 ? 3.921 -9.760 -17.792 1.00 40.69 82 HIS A N 1
ATOM 656 C CA . HIS A 1 82 ? 4.920 -8.732 -17.471 1.00 40.69 82 HIS A CA 1
ATOM 657 C C . HIS A 1 82 ? 4.344 -7.306 -17.409 1.00 40.69 82 HIS A C 1
ATOM 659 O O . HIS A 1 82 ? 4.353 -6.573 -18.394 1.00 40.69 82 HIS A O 1
ATOM 665 N N . GLY A 1 83 ? 3.904 -6.886 -16.214 1.00 38.22 83 GLY A N 1
ATOM 666 C CA . GLY A 1 83 ? 3.654 -5.476 -15.875 1.00 38.22 83 GLY A CA 1
ATOM 667 C C . GLY A 1 83 ? 2.704 -5.279 -14.687 1.00 38.22 83 GLY A C 1
ATOM 668 O O . GLY A 1 83 ? 1.618 -4.734 -14.841 1.00 38.22 83 GLY A O 1
ATOM 669 N N . ASN A 1 84 ? 3.084 -5.743 -13.495 1.00 44.53 84 ASN A N 1
ATOM 670 C CA . ASN A 1 84 ? 2.104 -6.001 -12.434 1.00 44.53 84 ASN A CA 1
ATOM 671 C C . ASN A 1 84 ? 1.850 -4.795 -11.513 1.00 44.53 84 ASN A C 1
ATOM 673 O O . ASN A 1 84 ? 2.799 -4.174 -11.018 1.00 44.53 84 ASN A O 1
ATOM 677 N N . LEU A 1 85 ? 0.568 -4.556 -11.187 1.00 48.69 85 LEU A N 1
ATOM 678 C CA . LEU A 1 85 ? 0.192 -4.024 -9.872 1.00 48.69 85 LEU A CA 1
ATOM 679 C C . LEU A 1 85 ? 0.945 -4.843 -8.827 1.00 48.69 85 LEU A C 1
ATOM 681 O O . LEU A 1 85 ? 0.890 -6.075 -8.834 1.00 48.69 85 LEU A O 1
ATOM 685 N N . ARG A 1 86 ? 1.716 -4.168 -7.981 1.00 59.75 86 ARG A N 1
ATOM 686 C CA . ARG A 1 86 ? 2.463 -4.859 -6.936 1.00 59.75 86 ARG A CA 1
ATOM 687 C C . ARG A 1 86 ? 1.580 -4.961 -5.704 1.00 59.75 86 ARG A C 1
ATOM 689 O O . ARG A 1 86 ? 0.787 -4.064 -5.422 1.00 59.75 86 ARG A O 1
ATOM 696 N N . HIS A 1 87 ? 1.714 -6.075 -5.000 1.00 59.16 87 HIS A N 1
ATOM 697 C CA . HIS A 1 87 ? 0.924 -6.384 -3.819 1.00 59.16 87 HIS A CA 1
ATOM 698 C C . HIS A 1 87 ? 1.830 -6.335 -2.590 1.00 59.16 87 HIS A C 1
ATOM 700 O O . HIS A 1 87 ? 2.843 -7.040 -2.534 1.00 59.16 87 HIS A O 1
ATOM 706 N N . ILE A 1 88 ? 1.504 -5.461 -1.638 1.00 63.75 88 ILE A N 1
ATOM 707 C CA . ILE A 1 88 ? 2.000 -5.566 -0.265 1.00 63.75 88 ILE A CA 1
ATOM 708 C C . ILE A 1 88 ? 1.042 -6.507 0.435 1.00 63.75 88 ILE A C 1
ATOM 710 O O . ILE A 1 88 ? -0.148 -6.219 0.563 1.00 63.75 88 ILE A O 1
ATOM 714 N N . ILE A 1 89 ? 1.566 -7.632 0.888 1.00 58.00 89 ILE A N 1
ATOM 715 C CA . ILE A 1 89 ? 0.791 -8.578 1.667 1.00 58.00 89 ILE A CA 1
ATOM 716 C C . ILE A 1 89 ? 0.884 -8.159 3.137 1.00 58.00 89 ILE A C 1
ATOM 718 O O . ILE A 1 89 ? 1.982 -8.083 3.689 1.00 58.00 89 ILE A O 1
ATOM 722 N N . CYS A 1 90 ? -0.251 -7.888 3.783 1.00 53.22 90 CYS A N 1
ATOM 723 C CA . CYS A 1 90 ? -0.318 -7.513 5.195 1.00 53.22 90 CYS A CA 1
ATOM 724 C C . CYS A 1 90 ? -0.767 -8.717 6.046 1.00 53.22 90 CYS A C 1
ATOM 726 O O . CYS A 1 90 ? -1.813 -8.687 6.690 1.00 53.22 90 CYS A O 1
ATOM 728 N N . TYR A 1 91 ? 0.007 -9.810 6.043 1.00 45.88 91 TYR A N 1
ATOM 729 C CA . TYR A 1 91 ? -0.194 -10.879 7.031 1.00 45.88 91 TYR A CA 1
ATOM 730 C C . TYR A 1 91 ? 0.507 -10.524 8.350 1.00 45.88 91 TYR A C 1
ATOM 732 O O . TYR A 1 91 ? 1.644 -10.038 8.320 1.00 45.88 91 TYR A O 1
ATOM 740 N N . PRO A 1 92 ? -0.070 -10.877 9.511 1.00 40.75 92 PRO A N 1
ATOM 741 C CA . PRO A 1 92 ? 0.742 -11.246 10.660 1.00 40.75 92 PRO A CA 1
ATOM 742 C C . PRO A 1 92 ? 1.552 -12.500 10.271 1.00 40.75 92 PRO A C 1
ATOM 744 O O . PRO A 1 92 ? 1.004 -13.588 10.183 1.00 40.75 92 PRO A O 1
ATOM 747 N N . ILE A 1 93 ? 2.819 -12.279 9.904 1.00 38.66 93 ILE A N 1
ATOM 748 C CA . ILE A 1 93 ? 3.960 -13.204 9.721 1.00 38.66 93 ILE A CA 1
ATOM 749 C C . ILE A 1 93 ? 3.635 -14.688 9.406 1.00 38.66 93 ILE A C 1
ATOM 751 O O . ILE A 1 93 ? 3.110 -15.401 10.254 1.00 38.66 93 ILE A O 1
ATOM 755 N N . GLY A 1 94 ? 4.131 -15.218 8.270 1.00 35.84 94 GLY A N 1
ATOM 756 C CA . GLY A 1 94 ? 4.491 -16.652 8.206 1.00 35.84 94 GLY A CA 1
ATOM 757 C C . GLY A 1 94 ? 4.348 -17.426 6.889 1.00 35.84 94 GLY A C 1
ATOM 758 O O . GLY A 1 94 ? 4.864 -18.537 6.824 1.00 35.84 94 GLY A O 1
ATOM 759 N N . PHE A 1 95 ? 3.714 -16.899 5.837 1.00 33.81 95 PHE A N 1
ATOM 760 C CA . PHE A 1 95 ? 3.520 -17.658 4.587 1.00 33.81 95 PHE A CA 1
ATOM 761 C C . PHE A 1 95 ? 4.261 -17.035 3.398 1.00 33.81 95 PHE A C 1
ATOM 763 O O . PHE A 1 95 ? 4.057 -15.871 3.062 1.00 33.81 95 PHE A O 1
ATOM 770 N N . SER A 1 96 ? 5.129 -17.821 2.755 1.00 35.75 96 SER A N 1
ATOM 771 C CA . SER A 1 96 ? 5.909 -17.425 1.577 1.00 35.75 96 SER A CA 1
ATOM 772 C C . SER A 1 96 ? 5.064 -17.512 0.302 1.00 35.75 96 SER A C 1
ATOM 774 O O . SER A 1 96 ? 5.074 -18.535 -0.377 1.00 35.75 96 SER A O 1
ATOM 776 N N . HIS A 1 97 ? 4.353 -16.442 -0.052 1.00 39.06 97 HIS A N 1
ATOM 777 C CA . HIS A 1 97 ? 3.683 -16.321 -1.353 1.00 39.06 97 HIS A CA 1
ATOM 778 C C . HIS A 1 97 ? 3.845 -14.914 -1.955 1.00 39.06 97 HIS A C 1
ATOM 780 O O . HIS A 1 97 ? 4.219 -13.968 -1.269 1.00 39.06 97 HIS A O 1
ATOM 786 N N . TYR A 1 98 ? 3.627 -14.813 -3.271 1.00 42.78 98 TYR A N 1
ATOM 787 C CA . TYR A 1 98 ? 3.914 -13.666 -4.143 1.00 42.78 98 TYR A CA 1
ATOM 788 C C . TYR A 1 98 ? 3.489 -12.295 -3.590 1.00 42.78 98 TYR A C 1
ATOM 790 O O . TYR A 1 98 ? 2.320 -11.939 -3.644 1.00 42.78 98 TYR A O 1
ATOM 798 N N . GLY A 1 99 ? 4.453 -11.476 -3.172 1.00 54.81 99 GLY A N 1
ATOM 799 C CA . GLY A 1 99 ? 4.227 -10.101 -2.725 1.00 54.81 99 GLY A CA 1
ATOM 800 C C . GLY A 1 99 ? 5.473 -9.525 -2.057 1.00 54.81 99 GLY A C 1
ATOM 801 O O . GLY A 1 99 ? 6.419 -10.253 -1.761 1.00 54.81 99 GLY A O 1
ATOM 802 N N . GLN A 1 100 ? 5.509 -8.210 -1.847 1.00 62.25 100 GLN A N 1
ATOM 803 C CA . GLN A 1 100 ? 6.614 -7.573 -1.130 1.00 62.25 100 GLN A CA 1
ATOM 804 C C . GLN A 1 100 ? 6.313 -7.555 0.372 1.00 62.25 100 GLN A C 1
ATOM 806 O O . GLN A 1 100 ? 5.303 -6.992 0.791 1.00 62.25 100 GLN A O 1
ATOM 811 N N . HIS A 1 101 ? 7.203 -8.140 1.175 1.00 69.12 101 HIS A N 1
ATOM 812 C CA . HIS A 1 101 ? 7.192 -7.962 2.626 1.00 69.12 101 HIS A CA 1
ATOM 813 C C . HIS A 1 101 ? 7.749 -6.572 2.940 1.00 69.12 101 HIS A C 1
ATOM 815 O O . HIS A 1 101 ? 8.783 -6.185 2.393 1.00 69.12 101 HIS A O 1
ATOM 821 N N . VAL A 1 102 ? 7.057 -5.814 3.788 1.00 73.69 102 VAL A N 1
ATOM 822 C CA . VAL A 1 102 ? 7.435 -4.440 4.138 1.00 73.69 102 VAL A CA 1
ATOM 823 C C . VAL A 1 102 ? 7.506 -4.305 5.649 1.00 73.69 102 VAL A C 1
ATOM 825 O O . VAL A 1 102 ? 6.626 -4.771 6.373 1.00 73.69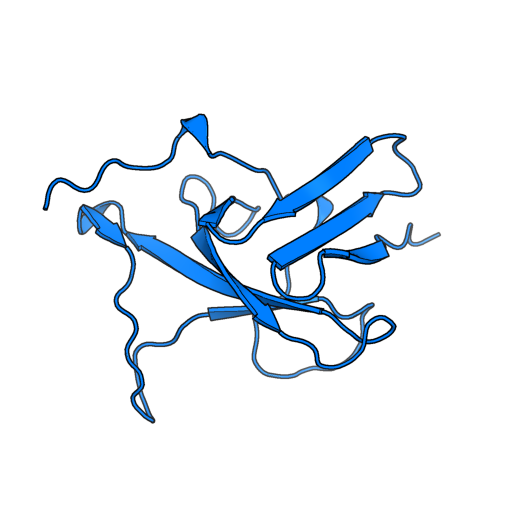 102 VAL A O 1
ATOM 828 N N . ASN A 1 103 ? 8.540 -3.620 6.126 1.00 81.56 103 ASN A N 1
ATOM 829 C CA . ASN A 1 103 ? 8.586 -3.133 7.490 1.00 81.56 103 ASN A CA 1
ATOM 830 C C . ASN A 1 103 ? 7.559 -2.005 7.683 1.00 81.56 103 ASN A C 1
ATOM 832 O O . ASN A 1 103 ? 7.811 -0.854 7.319 1.00 81.56 103 ASN A O 1
ATOM 836 N N . TRP A 1 104 ? 6.413 -2.311 8.297 1.00 84.19 104 TRP A N 1
ATOM 837 C CA . TRP A 1 104 ? 5.332 -1.343 8.552 1.00 84.19 104 TRP A CA 1
ATOM 838 C C . TRP A 1 104 ? 5.768 -0.118 9.354 1.00 84.19 104 TRP A C 1
ATOM 840 O O . TRP A 1 104 ? 5.181 0.950 9.224 1.00 84.19 104 TRP A O 1
ATOM 850 N N . ARG A 1 105 ? 6.842 -0.234 10.138 1.00 84.56 105 ARG A N 1
ATOM 851 C CA . ARG A 1 105 ? 7.397 0.884 10.911 1.00 84.56 105 ARG A CA 1
ATOM 852 C C . ARG A 1 105 ? 8.106 1.912 10.031 1.00 84.56 105 ARG A C 1
ATOM 854 O O . ARG A 1 105 ? 8.292 3.046 10.475 1.00 84.56 105 ARG A O 1
ATOM 861 N N . SER A 1 106 ? 8.493 1.535 8.813 1.00 86.75 106 SER A N 1
ATOM 862 C CA . SER A 1 106 ? 9.071 2.438 7.810 1.00 86.75 106 SER A CA 1
ATOM 863 C C . SER A 1 106 ? 8.016 3.137 6.950 1.00 86.75 106 SER A C 1
ATOM 865 O O . SER A 1 106 ? 8.341 4.105 6.278 1.00 86.75 106 SER A O 1
ATOM 867 N N . VAL A 1 107 ? 6.754 2.690 6.985 1.00 89.06 107 VAL A N 1
ATOM 868 C CA . VAL A 1 107 ? 5.697 3.260 6.141 1.00 89.06 107 VAL A CA 1
ATOM 869 C C . VAL A 1 107 ? 5.388 4.694 6.570 1.00 89.06 107 VAL A C 1
ATOM 871 O O . VAL A 1 107 ? 5.183 4.969 7.756 1.00 89.06 107 VAL A O 1
ATOM 874 N N . ARG A 1 108 ? 5.359 5.611 5.602 1.00 92.19 108 ARG A N 1
ATOM 875 C CA . ARG A 1 108 ? 5.010 7.026 5.787 1.00 92.19 108 ARG A CA 1
ATOM 876 C C . ARG A 1 108 ? 4.062 7.475 4.685 1.00 92.19 108 ARG A C 1
ATOM 878 O O . ARG A 1 108 ? 4.266 7.118 3.526 1.00 92.19 108 ARG A O 1
ATOM 885 N N . VAL A 1 109 ? 3.058 8.268 5.049 1.00 94.12 109 VAL A N 1
ATOM 886 C CA . VAL A 1 109 ? 2.234 9.007 4.086 1.00 94.12 109 VAL A CA 1
ATOM 887 C C . VAL A 1 109 ? 3.009 10.256 3.681 1.00 94.12 109 VAL A C 1
ATOM 889 O O . VAL A 1 109 ? 3.483 10.981 4.548 1.00 94.12 109 VAL A O 1
ATOM 892 N N . ILE A 1 110 ? 3.154 10.466 2.376 1.00 94.25 110 ILE A N 1
ATOM 893 C CA . ILE A 1 110 ? 3.905 11.567 1.757 1.00 94.25 110 ILE A CA 1
ATOM 894 C C . ILE A 1 110 ? 3.028 12.293 0.728 1.00 94.25 110 ILE A C 1
ATOM 896 O O . ILE A 1 110 ? 3.468 12.654 -0.361 1.00 94.25 110 ILE A O 1
ATOM 900 N N . ASN A 1 111 ? 1.740 12.454 1.040 1.00 93.19 111 ASN A N 1
ATOM 901 C CA . ASN A 1 111 ? 0.739 13.039 0.142 1.00 93.19 111 ASN A CA 1
ATOM 902 C C . ASN A 1 111 ? 1.120 14.446 -0.343 1.00 93.19 111 ASN A C 1
ATOM 904 O O . ASN A 1 111 ? 0.817 14.809 -1.476 1.00 93.19 111 ASN A O 1
ATOM 908 N N . GLU A 1 112 ? 1.819 15.219 0.483 1.00 91.94 112 GLU A N 1
ATOM 909 C CA . GLU A 1 112 ? 2.351 16.540 0.151 1.00 91.94 112 GLU A CA 1
ATOM 910 C C . GLU A 1 112 ? 3.427 16.512 -0.947 1.00 91.94 112 GLU A C 1
ATOM 912 O O . GLU A 1 112 ? 3.662 17.521 -1.605 1.00 91.94 112 GLU A O 1
ATOM 917 N N . GLN A 1 113 ? 4.046 15.352 -1.178 1.00 89.81 113 GLN A N 1
ATOM 918 C CA . GLN A 1 113 ? 5.057 15.115 -2.213 1.00 89.81 113 GLN A CA 1
ATOM 919 C C . GLN A 1 113 ? 4.458 14.453 -3.460 1.00 89.81 113 GLN A C 1
ATOM 921 O O . GLN A 1 113 ? 5.194 14.049 -4.362 1.00 89.81 113 GLN A O 1
ATOM 926 N N . LYS A 1 114 ? 3.128 14.290 -3.516 1.00 88.25 114 LYS A N 1
ATOM 927 C CA . LYS A 1 114 ? 2.461 13.595 -4.616 1.00 88.25 114 LYS A CA 1
ATOM 928 C C . LYS A 1 114 ? 2.705 14.340 -5.939 1.00 88.25 114 LYS A C 1
ATOM 930 O O . LYS A 1 114 ? 2.316 15.501 -6.054 1.00 88.25 114 LYS A O 1
ATOM 935 N N . PRO A 1 115 ? 3.300 13.687 -6.954 1.00 85.38 115 PRO A N 1
ATOM 936 C CA . PRO A 1 115 ? 3.581 14.326 -8.234 1.00 85.38 115 PRO A CA 1
ATOM 937 C C . PRO A 1 115 ? 2.303 14.739 -8.967 1.00 85.38 115 PRO A C 1
ATOM 939 O O . PRO A 1 115 ? 1.369 13.940 -9.108 1.00 85.38 115 PRO A O 1
ATOM 942 N N . THR A 1 116 ? 2.286 15.963 -9.490 1.00 80.94 116 THR A N 1
ATOM 943 C CA . THR A 1 116 ? 1.260 16.419 -10.432 1.00 80.94 116 THR A CA 1
ATOM 944 C C . THR A 1 116 ? 1.610 15.880 -11.812 1.00 80.94 116 THR A C 1
ATOM 946 O O . THR A 1 116 ? 2.633 16.245 -12.385 1.00 80.94 116 THR A O 1
ATOM 949 N N . VAL A 1 117 ? 0.776 14.990 -12.347 1.00 73.56 117 VAL A N 1
ATOM 950 C CA . VAL A 1 117 ? 0.887 14.558 -13.743 1.00 73.56 117 VAL A CA 1
ATOM 951 C C . VAL A 1 117 ? -0.003 15.488 -14.556 1.00 73.56 117 VAL A C 1
ATOM 953 O O . VAL A 1 117 ? -1.225 15.428 -14.422 1.00 73.56 117 VAL A O 1
ATOM 956 N N . GLU A 1 118 ? 0.594 16.380 -15.342 1.00 59.66 118 GLU A N 1
ATOM 957 C CA . GLU A 1 118 ? -0.149 17.115 -16.369 1.00 59.66 118 GLU A CA 1
ATOM 958 C C . GLU A 1 118 ? -0.593 16.106 -17.441 1.00 59.66 118 GLU A C 1
ATOM 960 O O . GLU A 1 118 ? 0.218 15.303 -17.911 1.00 59.66 118 GLU A O 1
ATOM 965 N N . LEU A 1 119 ? -1.898 16.081 -17.730 1.00 51.09 119 LEU A N 1
ATOM 966 C CA . LEU A 1 119 ? -2.510 15.213 -18.743 1.00 51.09 119 LEU A CA 1
ATOM 967 C C . LEU A 1 119 ? -2.313 15.776 -20.151 1.00 51.09 119 LEU A C 1
ATOM 969 O O . LEU A 1 119 ? -2.473 17.007 -20.309 1.00 51.09 119 LEU A O 1
#

pLDDT: mean 75.4, std 18.22, range [33.81, 96.19]

Sequence (119 aa):
MDLNVSITWHHFKESIMVSFPEKEDSIILHKGDFITYETREPDGVMIESFTGDDLAGPVGILYRPWRPIENRWASIAISIGHGNLRHIICYPIGFSHYGQHVNWRSVRVINEQKPTVEL

Mean predicted aligned error: 8.7 Å

Nearest PDB structures (foldseek):
  7owc-assembly1_D  TM=4.359E-01  e=4.584E+00  Homo sapiens
  2g79-assembly1_A  TM=2.861E-01  e=8.396E-01  Homo sapiens